Protein AF-A0AA41VTM9-F1 (afdb_monomer)

InterPro domains:
  IPR001841 Zinc finger, RING-type [PF13639] (64-105)
  IPR001841 Zinc finger, RING-type [PS50089] (64-105)
  IPR001841 Zinc finger, RING-type [SM00184] (64-104)
  IPR013083 Zinc finger, RING/FYVE/PHD-type [G3DSA:3.30.40.10] (26-110)
  IPR045191 E3 ubiquitin-protein ligase MBR1/2-like [PTHR22937] (10-107)

Structure (mmCIF, N/CA/C/O backbone):
data_AF-A0AA41VTM9-F1
#
_entry.id   AF-A0AA41VTM9-F1
#
loop_
_atom_site.group_PDB
_atom_site.id
_atom_site.type_symbol
_atom_site.label_atom_id
_atom_site.label_alt_id
_atom_site.label_comp_id
_atom_site.label_asym_id
_atom_site.label_entity_id
_atom_site.label_seq_id
_atom_site.pdbx_PDB_ins_code
_atom_site.Cartn_x
_atom_site.Cartn_y
_atom_site.Cartn_z
_atom_site.occupancy
_atom_site.B_iso_or_equiv
_atom_site.auth_seq_id
_atom_site.auth_comp_id
_atom_site.auth_asym_id
_atom_site.auth_atom_id
_atom_site.pdbx_PDB_model_num
ATOM 1 N N . MET A 1 1 ? -36.757 -54.057 12.144 1.00 49.22 1 MET A N 1
ATOM 2 C CA . MET A 1 1 ? -35.728 -53.193 11.523 1.00 49.22 1 MET A CA 1
ATOM 3 C C . MET A 1 1 ? -36.500 -52.174 10.704 1.00 49.22 1 MET A C 1
ATOM 5 O O . MET A 1 1 ? -37.289 -52.606 9.890 1.00 49.22 1 MET A O 1
ATOM 9 N N . LEU A 1 2 ? -36.493 -50.874 10.962 1.00 43.22 2 LEU A N 1
ATOM 10 C CA . LEU A 1 2 ? -35.349 -49.992 11.142 1.00 43.22 2 LEU A CA 1
ATOM 11 C C . LEU A 1 2 ? -35.645 -49.004 12.277 1.00 43.22 2 LEU A C 1
ATOM 13 O O . LEU A 1 2 ? -36.673 -48.335 12.298 1.00 43.22 2 LEU A O 1
ATOM 17 N N . ARG A 1 3 ? -34.734 -48.990 13.248 1.00 47.75 3 ARG A N 1
ATOM 18 C CA . ARG A 1 3 ? -34.656 -48.008 14.325 1.00 47.75 3 ARG A CA 1
ATOM 19 C C . ARG A 1 3 ? -33.942 -46.761 13.790 1.00 47.75 3 ARG A C 1
ATOM 21 O O . ARG A 1 3 ? -33.075 -46.898 12.936 1.00 47.75 3 ARG A O 1
ATOM 28 N N . HIS A 1 4 ? -34.216 -45.619 14.420 1.00 53.00 4 HIS A N 1
ATOM 29 C CA . HIS A 1 4 ? -33.317 -44.460 14.508 1.00 53.00 4 HIS A CA 1
ATOM 30 C C . HIS A 1 4 ? -33.095 -43.624 13.234 1.00 53.00 4 HIS A C 1
ATOM 32 O O . HIS A 1 4 ? -32.081 -43.747 12.565 1.00 53.00 4 HIS A O 1
ATOM 38 N N . PHE A 1 5 ? -33.977 -42.649 13.006 1.00 51.44 5 PHE A N 1
ATOM 39 C CA . PHE A 1 5 ? -33.590 -41.363 12.400 1.00 51.44 5 PHE A CA 1
ATOM 40 C C . PHE A 1 5 ? -34.186 -40.196 13.204 1.00 51.44 5 PHE A C 1
ATOM 42 O O . PHE A 1 5 ? -34.724 -39.236 12.670 1.00 51.44 5 PHE A O 1
ATOM 49 N N . SER A 1 6 ? -34.097 -40.303 14.534 1.00 54.81 6 SER A N 1
ATOM 50 C CA . SER A 1 6 ? -34.433 -39.240 15.489 1.00 54.81 6 SER A CA 1
ATOM 51 C C . SER A 1 6 ? -33.205 -38.431 15.927 1.00 54.81 6 SER A C 1
ATOM 53 O O . SER A 1 6 ? -33.208 -37.894 17.027 1.00 54.81 6 SER A O 1
ATOM 55 N N . TYR A 1 7 ? -32.134 -38.392 15.129 1.00 50.19 7 TYR A N 1
ATOM 56 C CA . TYR A 1 7 ? -30.914 -37.655 15.462 1.00 50.19 7 TYR A CA 1
ATOM 57 C C . TYR A 1 7 ? -30.225 -37.144 14.201 1.00 50.19 7 TYR A C 1
ATOM 59 O O . TYR A 1 7 ? -29.337 -37.785 13.651 1.00 50.19 7 TYR A O 1
ATOM 67 N N . LEU A 1 8 ? -30.679 -35.984 13.752 1.00 42.06 8 LEU A N 1
ATOM 68 C CA . LEU A 1 8 ? -29.820 -34.850 13.434 1.00 42.06 8 LEU A CA 1
ATOM 69 C C . LEU A 1 8 ? -30.734 -33.638 13.572 1.00 42.06 8 LEU A C 1
ATOM 71 O O . LEU A 1 8 ? -31.352 -33.167 12.622 1.00 42.06 8 LEU A O 1
ATOM 75 N N . THR A 1 9 ? -30.889 -33.211 14.824 1.00 51.41 9 THR A N 1
ATOM 76 C CA . THR A 1 9 ? -31.030 -31.797 15.145 1.00 51.41 9 THR A CA 1
ATOM 77 C C . THR A 1 9 ? -30.051 -31.057 14.245 1.00 51.41 9 THR A C 1
ATOM 79 O O . THR A 1 9 ? -28.839 -31.161 14.423 1.00 51.41 9 THR A O 1
ATOM 82 N N . LEU A 1 10 ? -30.559 -30.400 13.203 1.00 41.53 10 LEU A N 1
ATOM 83 C CA . LEU A 1 10 ? -29.791 -29.343 12.580 1.00 41.53 10 LEU A CA 1
ATOM 84 C C . LEU A 1 10 ? -29.705 -28.278 13.661 1.00 41.53 10 LEU A C 1
AT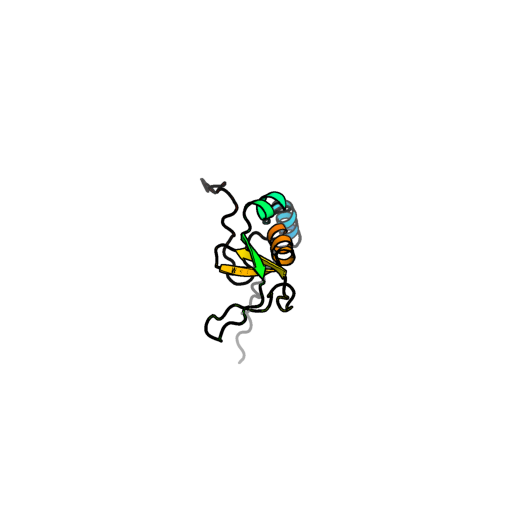OM 86 O O . LEU A 1 10 ? -30.646 -27.513 13.864 1.00 41.53 10 LEU A O 1
ATOM 90 N N . ASP A 1 11 ? -28.602 -28.334 14.403 1.00 47.22 11 ASP A N 1
ATOM 91 C CA . ASP A 1 11 ? -28.043 -27.244 15.179 1.00 47.22 11 ASP A CA 1
ATOM 92 C C . ASP A 1 11 ? -27.800 -26.072 14.218 1.00 47.22 11 ASP A C 1
ATOM 94 O O . ASP A 1 11 ? -26.677 -25.715 13.890 1.00 47.22 11 ASP A O 1
ATOM 98 N N . LEU A 1 12 ? -28.891 -25.440 13.782 1.00 53.75 12 LEU A N 1
ATOM 99 C CA . LEU A 1 12 ? -28.934 -24.039 13.384 1.00 53.75 12 LEU A CA 1
ATOM 100 C C . LEU A 1 12 ? -28.927 -23.165 14.652 1.00 53.75 12 LEU A C 1
ATOM 102 O O . LEU A 1 12 ? -29.566 -22.120 14.714 1.00 53.75 12 LEU A O 1
ATOM 106 N N . GLN A 1 13 ? -28.212 -23.602 15.693 1.00 51.09 13 GLN A N 1
ATOM 107 C CA . GLN A 1 13 ? -27.756 -22.747 16.778 1.00 51.09 13 GLN A CA 1
ATOM 108 C C . GLN A 1 13 ? -26.464 -22.058 16.335 1.00 51.09 13 GLN A C 1
ATOM 110 O O . GLN A 1 13 ? -25.419 -22.269 16.934 1.00 51.09 13 GLN A O 1
ATOM 115 N N . ASP A 1 14 ? -26.539 -21.304 15.239 1.00 53.66 14 ASP A N 1
ATOM 116 C CA . ASP A 1 14 ? -25.834 -20.022 15.102 1.00 53.66 14 ASP A CA 1
ATOM 117 C C . ASP A 1 14 ? -26.313 -19.228 13.869 1.00 53.66 14 ASP A C 1
ATOM 119 O O . ASP A 1 14 ? -25.561 -18.455 13.276 1.00 53.66 14 ASP A O 1
ATOM 123 N N . ASP A 1 15 ? -27.580 -19.384 13.456 1.00 57.94 15 ASP A N 1
ATOM 124 C CA . ASP A 1 15 ? -28.190 -18.411 12.545 1.00 57.94 15 ASP A CA 1
ATOM 125 C C . ASP A 1 15 ? -28.578 -17.184 13.375 1.00 57.94 15 ASP A C 1
ATOM 127 O O . ASP A 1 15 ? -29.735 -17.001 13.764 1.00 57.94 15 ASP A O 1
ATOM 131 N N . MET A 1 16 ? -27.570 -16.365 13.686 1.00 59.69 16 MET A N 1
ATOM 132 C CA . MET A 1 16 ? -27.738 -15.002 14.186 1.00 59.69 16 MET A CA 1
ATOM 133 C C . MET A 1 16 ? -28.893 -14.351 13.422 1.00 59.69 16 MET A C 1
ATOM 135 O O . MET A 1 16 ? -28.849 -14.220 12.192 1.00 59.69 16 MET A O 1
ATOM 139 N N . ARG A 1 17 ? -29.966 -13.985 14.129 1.00 77.12 17 ARG A N 1
ATOM 140 C CA . ARG A 1 17 ? -31.158 -13.424 13.480 1.00 77.12 17 ARG A CA 1
ATOM 141 C C . ARG A 1 17 ? -30.749 -12.135 12.775 1.00 77.12 17 ARG A C 1
ATOM 143 O O . ARG A 1 17 ? -29.928 -11.386 13.294 1.00 77.12 17 ARG A O 1
ATOM 150 N N . TYR A 1 18 ? -31.342 -11.846 11.614 1.00 74.81 18 TYR A N 1
ATOM 151 C CA . TYR A 1 18 ? -31.084 -10.598 10.875 1.00 74.81 18 TYR A CA 1
ATOM 152 C C . TYR A 1 18 ? -31.166 -9.361 11.789 1.00 74.81 18 TYR A C 1
ATOM 154 O O . TYR A 1 18 ? -30.407 -8.421 11.617 1.00 74.81 18 TYR A O 1
ATOM 162 N N . GLU A 1 19 ? -32.029 -9.408 12.807 1.00 79.31 19 GLU A N 1
ATOM 163 C CA . GLU A 1 19 ? -32.166 -8.414 13.877 1.00 79.31 19 GLU A CA 1
ATOM 164 C C . GLU A 1 19 ? -30.866 -8.230 14.686 1.00 79.31 19 GLU A C 1
ATOM 166 O O . GLU A 1 19 ? -30.340 -7.124 14.749 1.00 79.31 19 GLU A O 1
ATOM 171 N N . GLU A 1 20 ? -30.279 -9.308 15.212 1.00 80.44 20 GLU A N 1
ATOM 172 C CA . GLU A 1 20 ? -28.999 -9.266 15.938 1.00 80.44 20 GLU A CA 1
ATOM 173 C C . GLU A 1 20 ? -27.829 -8.889 15.015 1.00 80.44 20 GLU A C 1
ATOM 175 O O . GLU A 1 20 ? -26.901 -8.191 15.424 1.00 80.44 20 GLU A O 1
ATOM 180 N N . LEU A 1 21 ? -27.879 -9.307 13.744 1.00 72.06 21 LEU A N 1
ATOM 181 C CA . LEU A 1 21 ? -26.879 -8.952 12.735 1.00 72.06 21 LEU A CA 1
ATOM 182 C C . LEU A 1 21 ? -26.939 -7.457 12.366 1.00 72.06 21 LEU A C 1
ATOM 184 O O . LEU A 1 21 ? -25.899 -6.826 12.177 1.00 72.06 21 LEU A O 1
ATOM 188 N N . MET A 1 22 ? -28.139 -6.876 12.302 1.00 74.88 22 MET A N 1
ATOM 189 C CA . MET A 1 22 ? -28.354 -5.445 12.070 1.00 74.88 22 MET A CA 1
ATOM 190 C C . MET A 1 22 ? -27.953 -4.611 13.288 1.00 74.88 22 MET A C 1
ATOM 192 O O . MET A 1 22 ? -27.277 -3.596 13.126 1.00 74.88 22 MET A O 1
ATOM 196 N N . GLU A 1 23 ? -28.255 -5.079 14.501 1.00 79.75 23 GLU A N 1
ATOM 197 C CA . GLU A 1 23 ? -27.768 -4.453 15.733 1.00 79.75 23 GLU A CA 1
ATOM 198 C C . GLU A 1 23 ? -26.238 -4.492 15.828 1.00 79.75 23 GLU A C 1
ATOM 200 O O . GLU A 1 23 ? -25.618 -3.516 16.251 1.00 79.75 23 GLU A O 1
ATOM 205 N N . LEU A 1 24 ? -25.599 -5.590 15.408 1.00 72.31 24 LEU A N 1
ATOM 206 C CA . LEU A 1 24 ? -24.141 -5.674 15.322 1.00 72.31 24 LEU A CA 1
ATOM 207 C C . LEU A 1 24 ? -23.580 -4.688 14.295 1.00 72.31 24 LEU A C 1
ATOM 209 O O . LEU A 1 24 ? -22.609 -4.004 14.598 1.00 72.31 24 LEU A O 1
ATOM 213 N N . LEU A 1 25 ? -24.179 -4.562 13.112 1.00 68.81 25 LEU A N 1
ATOM 214 C CA . LEU A 1 25 ? -23.731 -3.609 12.089 1.00 68.81 25 LEU A CA 1
ATOM 215 C C . LEU A 1 25 ? -23.841 -2.149 12.562 1.00 68.81 25 LEU A C 1
ATOM 217 O O . LEU A 1 25 ? -22.926 -1.358 12.323 1.00 68.81 25 LEU A O 1
ATOM 221 N N . GLU A 1 26 ? -24.908 -1.802 13.283 1.00 73.62 26 GLU A N 1
ATOM 222 C CA . GLU A 1 26 ? -25.075 -0.479 13.899 1.00 73.62 26 GLU A CA 1
ATOM 223 C C . GLU A 1 26 ? -24.093 -0.248 15.060 1.00 73.62 26 GLU A C 1
ATOM 225 O O . GLU A 1 26 ? -23.557 0.853 15.210 1.00 73.62 26 GLU A O 1
ATOM 230 N N . ARG A 1 27 ? -23.789 -1.290 15.847 1.00 67.38 27 ARG A N 1
ATOM 231 C CA . ARG A 1 27 ? -22.862 -1.224 16.992 1.00 67.38 27 ARG A CA 1
ATOM 232 C C . ARG A 1 27 ? -21.389 -1.207 16.583 1.00 67.38 27 ARG A C 1
ATOM 234 O O . ARG A 1 27 ? -20.575 -0.587 17.264 1.00 67.38 27 ARG A O 1
ATOM 241 N N . ILE A 1 28 ? -21.033 -1.897 15.500 1.00 68.06 28 ILE A N 1
ATOM 242 C CA . ILE A 1 28 ? -19.652 -2.007 15.011 1.00 68.06 28 ILE A CA 1
ATOM 243 C C . ILE A 1 28 ? -19.199 -0.686 14.367 1.00 68.06 28 ILE A C 1
ATOM 245 O O . ILE A 1 28 ? -18.008 -0.386 14.396 1.00 68.06 28 ILE A O 1
ATOM 249 N N . GLY A 1 29 ? -20.121 0.155 13.880 1.00 61.22 29 GLY A N 1
ATOM 250 C CA . GLY A 1 29 ? -19.804 1.472 13.321 1.00 61.22 29 GLY A CA 1
ATOM 251 C C . GLY A 1 29 ? -18.869 1.417 12.099 1.00 61.22 29 GLY A C 1
ATOM 252 O O . GLY A 1 29 ? -18.362 0.370 11.696 1.00 61.22 29 GLY A O 1
ATOM 253 N N . LYS A 1 30 ? -18.604 2.571 11.469 1.00 56.97 30 LYS A N 1
ATOM 254 C CA . LYS A 1 30 ? -17.526 2.680 10.470 1.00 56.97 30 LYS A CA 1
ATOM 255 C C . LYS A 1 30 ? -16.186 2.599 11.199 1.00 56.97 30 LYS A C 1
ATOM 257 O O . LYS A 1 30 ? -15.622 3.628 11.561 1.00 56.97 30 LYS A O 1
ATOM 262 N N . VAL A 1 31 ? -15.670 1.393 11.423 1.00 60.66 31 VAL A N 1
ATOM 263 C CA . VAL A 1 31 ? -14.306 1.238 11.934 1.00 60.66 31 VAL A CA 1
ATOM 264 C C . VAL A 1 31 ? -13.350 1.653 10.820 1.00 60.66 31 VAL A C 1
ATOM 266 O O . VAL A 1 31 ? -13.092 0.901 9.880 1.00 60.66 31 VAL A O 1
ATOM 269 N N . GLN A 1 32 ? -12.844 2.880 10.896 1.00 59.09 32 GLN A N 1
ATOM 270 C CA . GLN A 1 32 ? -11.762 3.326 10.032 1.00 59.09 32 GLN A CA 1
ATOM 271 C C . GLN A 1 32 ? -10.464 2.708 10.570 1.00 59.09 32 GLN A C 1
ATOM 273 O O . GLN A 1 32 ? -9.813 3.248 11.452 1.00 59.09 32 GLN A O 1
ATOM 278 N N . ILE A 1 33 ? -10.152 1.502 10.089 1.00 75.19 33 ILE A N 1
ATOM 279 C CA . ILE A 1 33 ? -8.959 0.722 10.477 1.00 75.19 33 ILE A CA 1
ATOM 280 C C . ILE A 1 33 ? -7.689 1.292 9.816 1.00 75.19 33 ILE A C 1
ATOM 282 O O . ILE A 1 33 ? -6.568 0.989 10.226 1.00 75.19 33 ILE A O 1
ATOM 286 N N . GLY A 1 34 ? -7.857 2.060 8.740 1.00 83.50 34 GLY A N 1
ATOM 287 C CA . GLY A 1 34 ? -6.765 2.637 7.970 1.0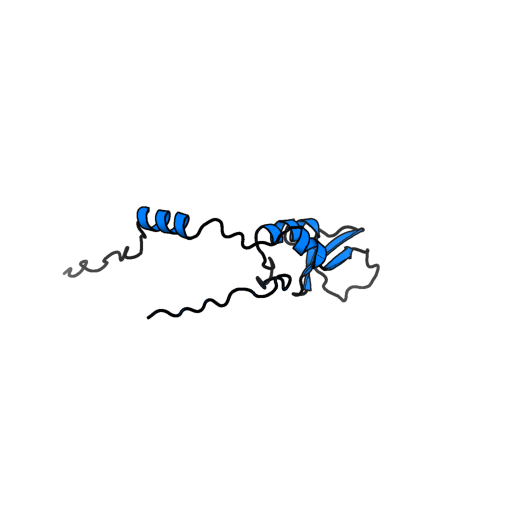0 83.50 34 GLY A CA 1
ATOM 288 C C . GLY A 1 34 ? -6.204 3.939 8.539 1.00 83.50 34 GLY A C 1
ATOM 289 O O . GLY A 1 34 ? -6.683 4.474 9.535 1.00 83.50 34 GLY A O 1
ATOM 290 N N . LEU A 1 35 ? -5.160 4.432 7.880 1.00 83.88 35 LEU A N 1
ATOM 291 C CA . LEU A 1 35 ? -4.414 5.631 8.251 1.00 83.88 35 LEU A CA 1
ATOM 292 C C . LEU A 1 35 ? -4.820 6.837 7.404 1.00 83.88 35 LEU A C 1
ATOM 294 O O . LEU A 1 35 ? -5.26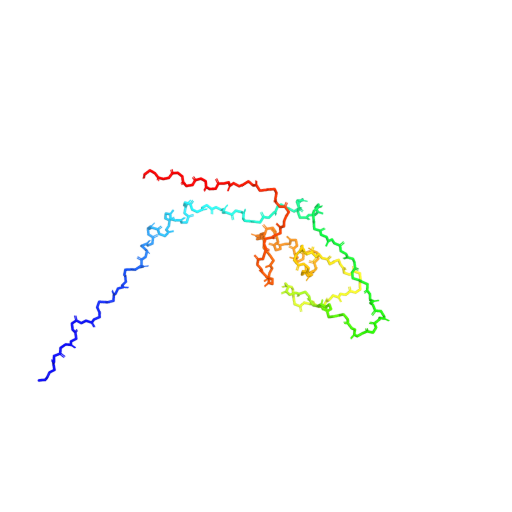9 6.700 6.266 1.00 83.88 35 LEU A O 1
ATOM 298 N N . SER A 1 36 ? -4.607 8.037 7.943 1.00 88.56 36 SER A N 1
ATOM 299 C CA . SER A 1 36 ? -4.704 9.262 7.148 1.00 88.56 36 SER A CA 1
ATOM 300 C C . SER A 1 36 ? -3.605 9.292 6.076 1.00 88.56 36 SER A C 1
ATOM 302 O O . SER A 1 36 ? -2.521 8.726 6.266 1.00 88.56 36 SER A O 1
ATOM 304 N N . LYS A 1 37 ? -3.864 9.954 4.943 1.00 88.25 37 LYS A N 1
ATOM 305 C CA . LYS A 1 37 ? -2.861 10.082 3.870 1.00 88.25 37 LYS A CA 1
ATOM 306 C C . LYS A 1 37 ? -1.625 10.833 4.358 1.00 88.25 37 LYS A C 1
ATOM 308 O O . LYS A 1 37 ? -0.516 10.519 3.940 1.00 88.25 37 LYS A O 1
ATOM 313 N N . GLU A 1 38 ? -1.821 11.782 5.265 1.00 88.62 38 GLU A N 1
ATOM 314 C CA . GLU A 1 38 ? -0.781 12.592 5.884 1.00 88.62 38 GLU A CA 1
ATOM 315 C C . GLU A 1 38 ? 0.160 11.717 6.721 1.00 88.62 38 GLU A C 1
ATOM 317 O O . GLU A 1 38 ? 1.373 11.770 6.532 1.00 88.62 38 GLU A O 1
ATOM 322 N N . THR A 1 39 ? -0.395 10.847 7.576 1.00 87.81 39 THR A N 1
ATOM 323 C CA . THR A 1 39 ? 0.380 9.887 8.384 1.00 87.81 39 THR A CA 1
ATOM 324 C C . THR A 1 39 ? 1.134 8.890 7.507 1.00 87.81 39 THR A C 1
ATOM 326 O O . THR A 1 39 ? 2.279 8.545 7.796 1.00 87.81 39 THR A O 1
ATOM 329 N N . ILE A 1 40 ? 0.512 8.420 6.421 1.00 90.19 40 ILE A N 1
ATOM 330 C CA . ILE A 1 40 ? 1.190 7.514 5.491 1.00 90.19 40 ILE A CA 1
ATOM 331 C C . ILE A 1 40 ? 2.364 8.246 4.842 1.00 90.19 40 ILE A C 1
ATOM 333 O O . ILE A 1 40 ? 3.487 7.763 4.910 1.00 90.19 40 ILE A O 1
ATOM 337 N N . SER A 1 41 ? 2.137 9.435 4.285 1.00 88.62 41 SER A N 1
ATOM 338 C CA . SER A 1 41 ? 3.177 10.203 3.597 1.00 88.62 41 SER A CA 1
ATOM 339 C C . SER A 1 41 ? 4.352 10.587 4.501 1.00 88.62 41 SER A C 1
ATOM 341 O O . SER A 1 41 ? 5.465 10.715 3.997 1.00 88.62 41 SER A O 1
ATOM 343 N N . SER A 1 42 ? 4.138 10.796 5.805 1.00 87.06 42 SER A N 1
ATOM 344 C CA . SER A 1 42 ? 5.210 11.184 6.730 1.00 87.06 42 SER A CA 1
ATOM 345 C C . SER A 1 42 ? 6.058 10.010 7.224 1.00 87.06 42 SER A C 1
ATOM 347 O O . SER A 1 42 ? 7.212 10.217 7.597 1.00 87.06 42 SER A O 1
ATOM 349 N N . HIS A 1 43 ? 5.509 8.792 7.250 1.00 88.31 43 HIS A N 1
ATOM 350 C CA . HIS A 1 43 ? 6.194 7.622 7.812 1.00 88.31 43 HIS A CA 1
ATOM 351 C C . HIS A 1 43 ? 6.518 6.531 6.783 1.00 88.31 43 HIS A C 1
ATOM 353 O O . HIS A 1 43 ? 7.293 5.621 7.090 1.00 88.31 43 HIS A O 1
ATOM 359 N N . LEU A 1 44 ? 5.929 6.572 5.582 1.00 91.62 44 LEU A N 1
ATOM 360 C CA . LEU A 1 44 ? 6.152 5.555 4.558 1.00 91.62 44 LEU A CA 1
ATOM 361 C C . LEU A 1 44 ? 7.551 5.742 3.986 1.00 91.62 44 LEU A C 1
ATOM 363 O O . LEU A 1 44 ? 7.926 6.830 3.553 1.00 91.62 44 LEU A O 1
ATOM 367 N N . LYS A 1 45 ? 8.337 4.667 3.972 1.00 92.06 45 LYS A N 1
ATOM 368 C CA . LYS A 1 45 ? 9.662 4.695 3.358 1.00 92.06 45 LYS A CA 1
ATOM 369 C C . LYS A 1 45 ? 9.487 4.585 1.852 1.00 92.06 45 LYS A C 1
ATOM 371 O O . LYS A 1 45 ? 9.236 3.493 1.352 1.00 92.06 45 LYS A O 1
ATOM 376 N N . THR A 1 46 ? 9.627 5.702 1.149 1.00 92.25 46 THR A N 1
ATOM 377 C CA . THR A 1 46 ? 9.586 5.729 -0.315 1.00 92.25 46 THR A CA 1
ATOM 378 C C . THR A 1 46 ? 11.003 5.728 -0.886 1.00 92.25 46 THR A C 1
ATOM 380 O O . THR A 1 46 ? 11.859 6.512 -0.478 1.00 92.25 46 THR A O 1
ATOM 383 N N . THR A 1 47 ? 11.255 4.853 -1.853 1.00 90.56 47 THR A N 1
ATOM 384 C CA . THR A 1 47 ? 12.493 4.804 -2.641 1.00 90.56 47 THR A CA 1
ATOM 385 C C . THR A 1 47 ? 12.161 4.879 -4.125 1.00 90.56 47 THR A C 1
ATOM 387 O O . THR A 1 47 ? 11.033 4.612 -4.522 1.00 90.56 47 THR A O 1
ATOM 390 N N . VAL A 1 48 ? 13.115 5.281 -4.961 1.00 90.69 48 VAL A N 1
ATOM 391 C CA . VAL A 1 48 ? 12.923 5.287 -6.416 1.00 90.69 48 VAL A CA 1
ATOM 392 C C . VAL A 1 48 ? 13.524 4.009 -6.979 1.00 90.69 48 VAL A C 1
ATOM 394 O O . VAL A 1 48 ? 14.693 3.716 -6.721 1.00 90.69 48 VAL A O 1
ATOM 397 N N . HIS A 1 49 ? 12.738 3.262 -7.749 1.00 85.88 49 HIS A N 1
ATOM 398 C CA . HIS A 1 49 ? 13.217 2.097 -8.469 1.00 85.88 49 HIS A CA 1
ATOM 399 C C . HIS A 1 49 ? 14.233 2.542 -9.522 1.00 85.88 49 HIS A C 1
ATOM 401 O O . HIS A 1 49 ? 13.911 3.268 -10.467 1.00 85.88 49 HIS A O 1
ATOM 407 N N . ALA A 1 50 ? 15.481 2.124 -9.335 1.00 79.62 50 ALA A N 1
ATOM 408 C CA . ALA A 1 50 ? 16.552 2.336 -10.291 1.00 79.62 50 ALA A CA 1
ATOM 409 C C . ALA A 1 50 ? 16.840 1.012 -11.012 1.00 79.62 50 ALA A C 1
ATOM 411 O O . ALA A 1 50 ? 16.928 -0.020 -10.344 1.00 79.62 50 ALA A O 1
ATOM 412 N N . PRO A 1 51 ? 17.034 1.021 -12.341 1.00 65.44 51 PRO A N 1
ATOM 413 C CA . PRO A 1 51 ? 17.428 -0.163 -13.084 1.00 65.44 51 PRO A CA 1
ATOM 414 C C . PRO A 1 51 ? 18.809 -0.597 -12.601 1.00 65.44 51 PRO A C 1
ATOM 416 O O . PRO A 1 51 ? 19.829 0.037 -12.878 1.00 65.44 51 PRO A O 1
ATOM 419 N N . THR A 1 52 ? 18.839 -1.676 -11.832 1.00 60.19 52 THR A N 1
ATOM 420 C CA . THR A 1 52 ? 20.075 -2.297 -11.386 1.00 60.19 52 THR A CA 1
ATOM 421 C C . THR A 1 52 ? 20.678 -3.071 -12.550 1.00 60.19 52 THR A C 1
ATOM 423 O O . THR A 1 52 ? 20.229 -4.163 -12.876 1.00 60.19 52 THR A O 1
ATOM 426 N N . PHE A 1 53 ? 21.735 -2.529 -13.160 1.00 61.12 53 PHE A N 1
ATOM 427 C CA . PHE A 1 53 ? 22.634 -3.257 -14.070 1.00 61.12 53 PHE A CA 1
ATOM 428 C C . PHE A 1 53 ? 23.533 -4.257 -13.309 1.00 61.12 53 PHE A C 1
ATOM 430 O O . PHE A 1 53 ? 24.718 -4.381 -13.614 1.00 61.12 53 PHE A O 1
ATOM 437 N N . VAL A 1 54 ? 23.024 -4.918 -12.265 1.00 53.84 54 VAL A N 1
ATOM 438 C CA . VAL A 1 54 ? 23.825 -5.804 -11.410 1.00 53.84 54 VAL A CA 1
ATOM 439 C C . VAL A 1 54 ? 23.218 -7.196 -11.292 1.00 53.84 54 VAL A C 1
ATOM 441 O O . VAL A 1 54 ? 22.012 -7.386 -11.182 1.00 53.84 54 VAL A O 1
ATOM 444 N N . ASP A 1 55 ? 24.136 -8.149 -11.358 1.00 50.81 55 ASP A N 1
ATOM 445 C CA . ASP A 1 55 ? 23.992 -9.591 -11.462 1.00 50.81 55 ASP A CA 1
ATOM 446 C C . ASP A 1 55 ? 23.178 -10.238 -10.318 1.00 50.81 55 ASP A C 1
ATOM 448 O O . ASP A 1 55 ? 23.568 -10.230 -9.150 1.00 50.81 55 ASP A O 1
ATOM 452 N N . SER A 1 56 ? 22.018 -10.782 -10.692 1.00 51.88 56 SER A N 1
ATOM 453 C CA . SER A 1 56 ? 21.387 -12.058 -10.295 1.00 51.88 56 SER A CA 1
ATOM 454 C C . SER A 1 56 ? 21.497 -12.637 -8.867 1.00 51.88 56 SER A C 1
ATOM 456 O O . SER A 1 56 ? 21.293 -13.844 -8.725 1.00 51.88 56 SER A O 1
ATOM 458 N N . SER A 1 57 ? 21.758 -11.878 -7.794 1.00 54.31 57 SER A N 1
ATOM 459 C CA . SER A 1 57 ? 21.870 -12.482 -6.440 1.00 54.31 57 SER A CA 1
ATOM 460 C C . SER A 1 57 ? 20.932 -11.961 -5.342 1.00 54.31 57 SER A C 1
ATOM 4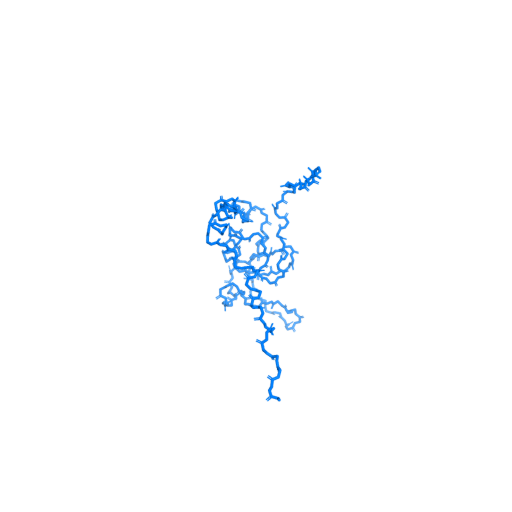62 O O . SER A 1 57 ? 20.768 -12.646 -4.331 1.00 54.31 57 SER A O 1
ATOM 464 N N . GLU A 1 58 ? 20.213 -10.850 -5.533 1.00 51.97 58 GLU A N 1
ATOM 465 C CA . GLU A 1 58 ? 19.211 -10.377 -4.562 1.00 51.97 58 GLU A CA 1
ATOM 466 C C . GLU A 1 58 ? 17.788 -10.549 -5.114 1.00 51.97 58 GLU A C 1
ATOM 468 O O . GLU A 1 58 ? 17.381 -9.851 -6.037 1.00 51.97 58 GLU A O 1
ATOM 473 N N . LYS A 1 59 ? 17.008 -11.477 -4.536 1.00 55.31 59 LYS A N 1
ATOM 474 C CA . LYS A 1 59 ? 15.583 -11.706 -4.853 1.00 55.31 59 LYS A CA 1
ATOM 475 C C . LYS A 1 59 ? 14.708 -10.531 -4.395 1.00 55.31 59 LYS A C 1
ATOM 477 O O . LYS A 1 59 ? 13.917 -10.671 -3.462 1.00 55.31 59 LYS A O 1
ATOM 482 N N . ARG A 1 60 ? 14.845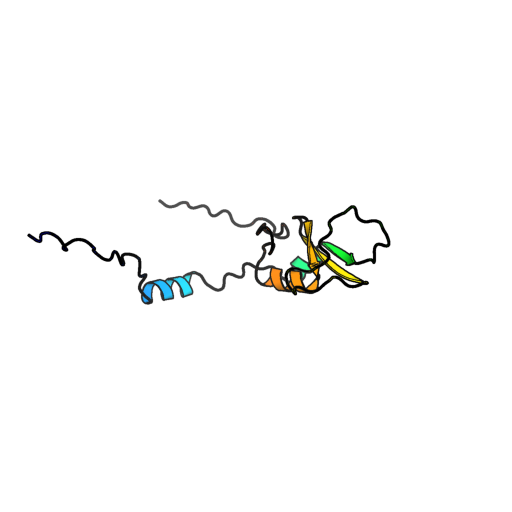 -9.369 -5.026 1.00 63.19 60 ARG A N 1
ATOM 483 C CA . ARG A 1 60 ? 13.838 -8.311 -4.918 1.00 63.19 60 ARG A CA 1
ATOM 484 C C . ARG A 1 60 ? 12.636 -8.736 -5.745 1.00 63.19 60 ARG A C 1
ATOM 486 O O . ARG A 1 60 ? 12.780 -9.256 -6.849 1.00 63.19 60 ARG A O 1
ATOM 493 N N . THR A 1 61 ? 11.443 -8.598 -5.183 1.00 69.19 61 THR A N 1
ATOM 494 C CA . THR A 1 61 ? 10.214 -8.811 -5.946 1.00 69.19 61 THR A CA 1
ATOM 495 C C . THR A 1 61 ? 10.113 -7.688 -6.967 1.00 69.19 61 THR A C 1
ATOM 497 O O . THR A 1 61 ? 10.032 -6.537 -6.567 1.00 69.19 61 THR A O 1
ATOM 500 N N . GLU A 1 62 ? 10.128 -7.996 -8.262 1.00 84.56 62 GLU A N 1
ATOM 501 C CA . GLU A 1 62 ? 10.052 -6.987 -9.337 1.00 84.56 62 GLU A CA 1
ATOM 502 C C . GLU A 1 62 ? 8.611 -6.590 -9.698 1.00 84.56 62 GLU A C 1
ATOM 504 O O . GLU A 1 62 ? 8.387 -5.873 -10.668 1.00 84.56 62 GLU A O 1
ATOM 509 N N . ILE A 1 63 ? 7.626 -7.100 -8.956 1.00 90.50 63 ILE A N 1
ATOM 510 C CA . ILE A 1 63 ? 6.198 -6.949 -9.237 1.00 90.50 63 ILE A CA 1
ATOM 511 C C . ILE A 1 63 ? 5.505 -6.430 -7.982 1.00 90.50 63 ILE A C 1
ATOM 513 O O . ILE A 1 63 ? 5.690 -6.974 -6.888 1.00 90.50 63 ILE A O 1
ATOM 517 N N . CYS A 1 64 ? 4.658 -5.420 -8.144 1.00 93.94 64 CYS A N 1
ATOM 518 C CA . CYS A 1 64 ? 3.761 -4.975 -7.095 1.00 93.94 64 CYS A CA 1
ATOM 519 C C . CYS A 1 64 ? 2.598 -5.955 -6.955 1.00 93.94 64 CYS A C 1
ATOM 521 O O . CYS A 1 64 ? 1.811 -6.151 -7.873 1.00 93.94 64 CYS A O 1
ATOM 523 N N . THR A 1 65 ? 2.421 -6.543 -5.776 1.00 93.44 65 THR A N 1
ATOM 524 C CA . THR A 1 65 ? 1.341 -7.523 -5.549 1.00 93.44 65 THR A CA 1
ATOM 525 C C . THR A 1 65 ? -0.058 -6.902 -5.441 1.00 93.44 65 THR A C 1
ATOM 527 O O . THR A 1 65 ? -1.041 -7.640 -5.428 1.00 93.44 65 THR A O 1
ATOM 530 N N . ILE A 1 66 ? -0.163 -5.568 -5.378 1.00 94.25 66 ILE A N 1
ATOM 531 C CA . ILE A 1 66 ? -1.445 -4.846 -5.318 1.00 94.25 66 ILE A CA 1
ATOM 532 C C . ILE A 1 66 ? -2.013 -4.631 -6.726 1.00 94.25 66 ILE A C 1
ATOM 534 O O . ILE A 1 66 ? -3.162 -4.992 -6.963 1.00 94.25 66 ILE A O 1
ATOM 538 N N . CYS A 1 67 ? -1.231 -4.069 -7.654 1.00 95.38 67 CYS A N 1
ATOM 539 C CA . CYS A 1 67 ? -1.660 -3.866 -9.046 1.00 95.38 67 CYS A CA 1
ATOM 540 C C . CYS A 1 67 ? -1.289 -5.027 -9.981 1.00 95.38 67 CYS A C 1
ATOM 542 O O . CYS A 1 67 ? -1.828 -5.108 -11.074 1.00 95.38 67 CYS A O 1
ATOM 544 N N . GLN A 1 68 ? -0.427 -5.946 -9.535 1.00 93.31 68 GLN A N 1
ATOM 545 C CA . GLN A 1 68 ? 0.105 -7.073 -10.313 1.00 93.31 68 GLN A CA 1
ATOM 546 C C . GLN A 1 68 ? 1.005 -6.668 -11.494 1.00 93.31 68 GLN A C 1
ATOM 548 O O . GLN A 1 68 ? 1.342 -7.517 -12.318 1.00 93.31 68 GLN A O 1
ATOM 553 N N . ASP A 1 69 ? 1.464 -5.414 -11.523 1.00 93.44 69 ASP A N 1
ATOM 554 C CA . ASP A 1 69 ? 2.378 -4.889 -12.538 1.00 93.44 69 ASP A CA 1
ATOM 555 C C . ASP A 1 69 ? 3.835 -4.855 -12.067 1.00 93.44 69 ASP A C 1
ATOM 557 O O . ASP A 1 69 ? 4.140 -4.831 -10.868 1.00 93.44 69 ASP A O 1
ATOM 561 N N . LYS A 1 70 ? 4.749 -4.866 -13.041 1.00 91.19 70 LYS A N 1
ATOM 562 C CA . LYS A 1 70 ? 6.193 -4.756 -12.805 1.00 91.19 70 LYS A CA 1
ATOM 563 C C . LYS A 1 70 ? 6.576 -3.344 -12.370 1.00 91.19 70 LYS A C 1
ATOM 565 O O . LYS A 1 70 ? 5.907 -2.381 -12.726 1.00 91.19 70 LYS A O 1
ATOM 570 N N . TYR A 1 71 ? 7.684 -3.232 -11.646 1.00 90.88 71 TYR A N 1
ATOM 571 C CA . TYR A 1 71 ? 8.300 -1.939 -11.371 1.00 90.88 71 TYR A CA 1
ATOM 572 C C . TYR A 1 71 ? 9.047 -1.422 -12.596 1.00 90.88 71 TYR A C 1
ATOM 574 O O . TYR A 1 71 ? 9.861 -2.129 -13.192 1.00 90.88 71 TYR A O 1
ATOM 582 N N . GLU A 1 72 ? 8.776 -0.174 -12.953 1.00 88.44 72 GLU A N 1
ATOM 583 C CA . GLU A 1 72 ? 9.448 0.528 -14.033 1.00 88.44 72 GLU A CA 1
ATOM 584 C C . GLU A 1 72 ? 10.530 1.473 -13.505 1.00 88.44 72 GLU A C 1
ATOM 586 O O . GLU A 1 72 ? 10.594 1.843 -12.329 1.00 88.44 72 GLU A O 1
ATOM 591 N N . ASN A 1 73 ? 11.437 1.874 -14.397 1.00 85.62 73 ASN A N 1
ATOM 592 C CA . ASN A 1 73 ? 12.472 2.839 -14.056 1.00 85.62 73 ASN A CA 1
ATOM 593 C C . ASN A 1 73 ? 11.827 4.153 -13.598 1.00 85.62 73 ASN A C 1
ATOM 595 O O . ASN A 1 73 ? 11.036 4.741 -14.334 1.00 85.62 73 ASN A O 1
ATOM 599 N N . LYS A 1 74 ? 12.269 4.653 -12.440 1.00 86.62 74 LYS A N 1
ATOM 600 C CA . LYS A 1 74 ? 11.760 5.851 -11.759 1.00 86.62 74 LYS A CA 1
ATOM 601 C C . LYS A 1 74 ? 10.425 5.672 -11.038 1.00 86.62 74 LYS A C 1
ATOM 603 O O . LYS A 1 74 ? 9.937 6.658 -10.481 1.00 86.62 74 LYS A O 1
ATOM 608 N N . ASP A 1 75 ? 9.877 4.460 -10.977 1.00 91.38 75 ASP A N 1
ATOM 609 C CA . ASP A 1 75 ? 8.724 4.200 -10.122 1.00 91.38 75 ASP A CA 1
ATOM 610 C C . ASP A 1 75 ? 9.065 4.483 -8.666 1.00 91.38 75 ASP A C 1
ATOM 612 O O . ASP A 1 75 ? 10.155 4.178 -8.175 1.00 91.38 75 ASP A O 1
ATOM 616 N N . LYS A 1 76 ? 8.108 5.066 -7.952 1.00 93.81 76 LYS A N 1
ATOM 617 C CA . LYS A 1 76 ? 8.227 5.262 -6.515 1.00 93.81 76 LYS A CA 1
ATOM 618 C C . LYS A 1 76 ? 7.729 4.018 -5.803 1.00 93.81 76 LYS A C 1
ATOM 620 O O . LYS A 1 76 ? 6.590 3.596 -5.987 1.00 93.81 76 LYS A O 1
ATOM 625 N N . ILE A 1 77 ? 8.590 3.450 -4.977 1.00 94.25 77 ILE A N 1
ATOM 626 C CA . ILE A 1 77 ? 8.372 2.206 -4.258 1.00 94.25 77 ILE A CA 1
ATOM 627 C C . ILE A 1 77 ? 8.205 2.522 -2.781 1.00 94.25 77 ILE A C 1
ATOM 629 O O . ILE A 1 77 ? 9.132 3.017 -2.141 1.00 94.25 77 ILE A O 1
ATOM 633 N N . GLY A 1 78 ? 7.026 2.231 -2.242 1.00 93.25 78 GLY A N 1
ATOM 634 C CA . GLY A 1 78 ? 6.751 2.282 -0.816 1.00 93.25 78 GLY A CA 1
ATOM 635 C C . GLY A 1 78 ? 7.117 0.960 -0.146 1.00 93.25 78 GLY A C 1
ATOM 636 O O . GLY A 1 78 ? 6.585 -0.097 -0.496 1.00 93.25 78 GLY A O 1
ATOM 637 N N . SER A 1 79 ? 7.994 1.022 0.851 1.00 92.81 79 SER A N 1
ATOM 638 C CA . SER A 1 79 ? 8.423 -0.121 1.654 1.00 92.81 79 SER A CA 1
ATOM 639 C C . SER A 1 79 ? 7.851 -0.025 3.067 1.00 92.81 79 SER A C 1
ATOM 641 O O . SER A 1 79 ? 8.012 0.980 3.763 1.00 92.81 79 SER A O 1
ATOM 643 N N . LEU A 1 80 ? 7.216 -1.102 3.529 1.00 91.88 80 LEU A N 1
ATOM 644 C CA . LEU A 1 80 ? 6.774 -1.218 4.921 1.00 91.88 80 LEU A CA 1
ATOM 645 C C . LEU A 1 80 ? 7.921 -1.674 5.835 1.00 91.88 80 LEU A C 1
ATOM 647 O O . LEU A 1 80 ? 8.896 -2.274 5.387 1.00 91.88 80 LEU A O 1
ATOM 651 N N . ASP A 1 81 ? 7.756 -1.524 7.152 1.00 90.31 81 ASP A N 1
ATOM 652 C CA . ASP A 1 81 ? 8.736 -2.004 8.146 1.00 90.31 81 ASP A CA 1
ATOM 653 C C . ASP A 1 81 ? 8.937 -3.529 8.127 1.00 90.31 81 ASP A C 1
ATOM 655 O O . ASP A 1 81 ? 9.972 -4.047 8.543 1.00 90.31 81 ASP A O 1
ATOM 659 N N . CYS A 1 82 ? 7.973 -4.267 7.571 1.00 91.81 82 CYS A N 1
ATOM 660 C CA . CYS A 1 82 ? 8.100 -5.697 7.301 1.00 91.81 82 CYS A CA 1
ATOM 661 C C . CYS A 1 82 ? 8.923 -6.035 6.041 1.00 91.81 82 CYS A C 1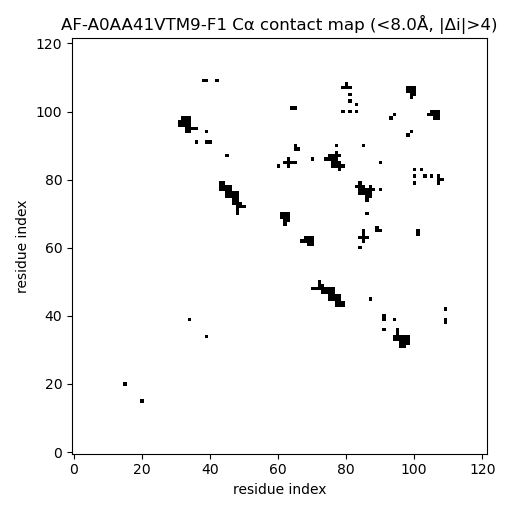
ATOM 663 O O . CYS A 1 82 ? 8.978 -7.208 5.680 1.00 91.81 82 CYS A O 1
ATOM 665 N N . LYS A 1 83 ? 9.558 -5.039 5.402 1.00 90.06 83 LYS A N 1
ATOM 666 C CA . LYS A 1 83 ? 10.398 -5.130 4.191 1.00 90.06 83 LYS A CA 1
ATOM 667 C C . LYS A 1 83 ? 9.673 -5.504 2.894 1.00 90.06 83 LYS A C 1
ATOM 669 O O . LYS A 1 83 ? 10.328 -5.772 1.897 1.00 90.06 83 LYS A O 1
ATOM 674 N N . HIS A 1 84 ? 8.343 -5.522 2.893 1.00 92.44 84 HIS A N 1
ATOM 675 C CA . HIS A 1 84 ? 7.575 -5.713 1.665 1.00 92.44 84 HIS A CA 1
ATOM 676 C C . HIS A 1 84 ? 7.436 -4.397 0.902 1.00 92.44 84 HIS A C 1
ATOM 678 O O . HIS A 1 84 ? 7.206 -3.351 1.515 1.00 92.44 84 HIS A O 1
ATOM 684 N N . GLU A 1 85 ? 7.555 -4.492 -0.419 1.00 93.25 85 GLU A N 1
ATOM 685 C CA . GLU A 1 85 ? 7.647 -3.373 -1.355 1.00 93.25 85 GLU A CA 1
ATOM 686 C C . GLU A 1 85 ? 6.443 -3.363 -2.304 1.00 93.25 85 GLU A C 1
ATOM 688 O O . GLU A 1 85 ? 5.950 -4.419 -2.711 1.00 93.25 85 GLU A O 1
ATOM 693 N N . TYR A 1 86 ? 5.976 -2.161 -2.637 1.00 94.94 86 TYR A N 1
ATOM 694 C CA . TYR A 1 86 ? 4.816 -1.886 -3.488 1.00 94.94 86 TYR A CA 1
ATOM 695 C C . TYR A 1 86 ? 5.036 -0.562 -4.222 1.00 94.94 86 TYR A C 1
ATOM 697 O O . TYR A 1 86 ? 5.845 0.244 -3.769 1.00 94.94 86 TYR A O 1
ATOM 705 N N . HIS A 1 87 ? 4.263 -0.252 -5.264 1.00 95.81 87 HIS A N 1
ATOM 706 C CA . HIS A 1 87 ? 4.173 1.139 -5.720 1.00 95.81 87 HIS A CA 1
ATOM 707 C C . HIS A 1 87 ? 3.675 2.030 -4.577 1.00 95.81 87 HIS A C 1
ATOM 709 O O . HIS A 1 87 ? 2.747 1.645 -3.858 1.00 95.81 87 HIS A O 1
ATOM 715 N N . GLU A 1 88 ? 4.280 3.209 -4.416 1.00 95.25 88 GLU A N 1
ATOM 716 C CA . GLU A 1 88 ? 3.936 4.187 -3.374 1.00 95.25 88 GLU A CA 1
ATOM 717 C C . GLU A 1 88 ? 2.430 4.473 -3.365 1.00 95.25 88 GLU A C 1
ATOM 719 O O . GLU A 1 88 ? 1.788 4.403 -2.314 1.00 95.25 88 GLU A O 1
ATOM 724 N N . ASP A 1 89 ? 1.844 4.704 -4.539 1.00 95.31 89 ASP A N 1
ATOM 725 C CA . ASP A 1 89 ? 0.416 4.984 -4.677 1.00 95.31 89 ASP A CA 1
ATOM 726 C C . ASP A 1 89 ? -0.448 3.784 -4.276 1.00 95.31 89 ASP A C 1
ATOM 728 O O . ASP A 1 89 ? -1.433 3.935 -3.548 1.00 95.31 89 ASP A O 1
ATOM 732 N N . CYS A 1 90 ? -0.057 2.576 -4.692 1.00 96.06 90 CYS A N 1
ATOM 733 C CA . CYS A 1 90 ? -0.790 1.351 -4.385 1.00 96.06 90 CYS A CA 1
ATOM 734 C C . CYS A 1 90 ? -0.830 1.082 -2.880 1.00 96.06 90 CYS A C 1
ATOM 736 O O . CYS A 1 90 ? -1.903 0.836 -2.322 1.00 96.06 90 CYS A O 1
ATOM 738 N N . ILE A 1 91 ? 0.322 1.151 -2.204 1.00 94.69 91 ILE A N 1
ATOM 739 C CA . ILE A 1 91 ? 0.361 0.912 -0.759 1.00 94.69 91 ILE A CA 1
ATOM 740 C C . ILE A 1 91 ? -0.291 2.048 0.023 1.00 94.69 91 ILE A C 1
ATOM 742 O O . ILE A 1 91 ? -0.938 1.786 1.034 1.00 94.69 91 ILE A O 1
ATOM 746 N N . THR A 1 92 ? -0.215 3.287 -0.463 1.00 93.88 92 THR A N 1
ATOM 747 C CA . THR A 1 92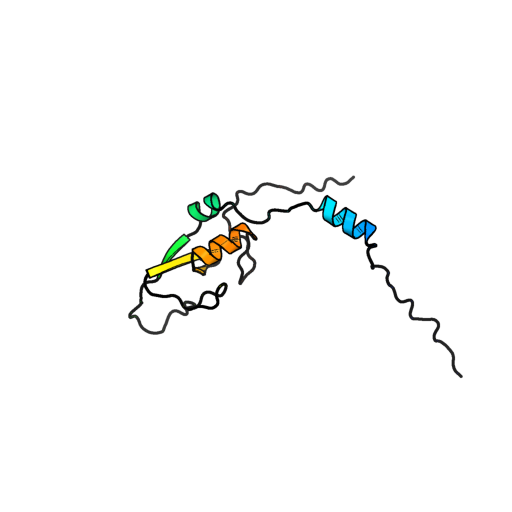 ? -0.902 4.421 0.164 1.00 93.88 92 THR A CA 1
ATOM 748 C C . THR A 1 92 ? -2.415 4.236 0.128 1.00 93.88 92 THR A C 1
ATOM 750 O O . THR A 1 92 ? -3.073 4.346 1.162 1.00 93.88 92 THR A O 1
ATOM 753 N N . GLN A 1 93 ? -2.986 3.886 -1.028 1.00 94.25 93 GLN A N 1
ATOM 754 C CA . GLN A 1 93 ? -4.426 3.625 -1.143 1.00 94.25 93 GLN A CA 1
ATOM 755 C C . GLN A 1 93 ? -4.873 2.456 -0.261 1.00 94.25 93 GLN A C 1
ATOM 757 O O . GLN A 1 93 ? -5.928 2.524 0.373 1.00 94.25 93 GLN A O 1
ATOM 762 N N . TRP A 1 94 ? -4.055 1.407 -0.182 1.00 94.19 94 TRP A N 1
ATOM 763 C CA . TRP A 1 94 ? -4.322 0.267 0.684 1.00 94.19 94 TRP A CA 1
ATOM 764 C C . TRP A 1 94 ? -4.330 0.656 2.168 1.00 94.19 94 TRP A C 1
ATOM 766 O O . TRP A 1 94 ? -5.281 0.334 2.881 1.00 94.19 94 TRP A O 1
ATOM 776 N N . LEU A 1 95 ? -3.313 1.392 2.629 1.00 92.19 95 LEU A N 1
ATOM 777 C CA . LEU A 1 95 ? -3.171 1.786 4.033 1.00 92.19 95 LEU A CA 1
ATOM 778 C C . LEU A 1 95 ? -4.273 2.738 4.508 1.00 92.19 95 LEU A C 1
ATOM 780 O O . LEU A 1 95 ? -4.643 2.683 5.680 1.00 92.19 95 LEU A O 1
ATOM 784 N N . VAL A 1 96 ? -4.855 3.540 3.609 1.00 91.12 96 VAL A N 1
ATOM 785 C CA . VAL A 1 96 ? -6.039 4.370 3.908 1.00 91.12 96 VAL A CA 1
ATOM 786 C C . VAL A 1 96 ? -7.255 3.520 4.278 1.00 91.12 96 VAL A C 1
ATOM 788 O O . VAL A 1 96 ? -8.089 3.935 5.081 1.00 91.12 96 VAL A O 1
ATOM 791 N N . GLN A 1 97 ? -7.366 2.314 3.721 1.00 88.88 97 GLN A N 1
ATOM 792 C CA . GLN A 1 97 ? -8.459 1.393 4.032 1.00 88.88 97 GLN A CA 1
ATOM 793 C C . GLN A 1 97 ? -8.107 0.455 5.188 1.00 88.88 97 GLN A C 1
ATOM 795 O O . GLN A 1 97 ? -8.954 0.159 6.032 1.00 88.88 97 GLN A O 1
ATOM 800 N N . LYS A 1 98 ? -6.865 -0.040 5.218 1.00 88.88 98 LYS A N 1
ATOM 801 C CA . LYS A 1 98 ? -6.407 -1.058 6.162 1.00 88.88 98 LYS A CA 1
ATOM 802 C C . LYS A 1 98 ? -4.955 -0.823 6.555 1.00 88.88 98 LYS A C 1
ATOM 804 O O . LYS A 1 98 ? -4.061 -0.983 5.732 1.00 88.88 98 LYS A O 1
ATOM 809 N N . ASN A 1 99 ? -4.696 -0.585 7.838 1.00 89.38 99 ASN A N 1
ATOM 810 C CA . ASN A 1 99 ? -3.339 -0.468 8.371 1.00 89.38 99 ASN A CA 1
ATOM 811 C C . ASN A 1 99 ? -2.621 -1.836 8.519 1.00 89.38 99 ASN A C 1
ATOM 813 O O . ASN A 1 99 ? -2.145 -2.184 9.597 1.00 89.38 99 ASN A O 1
ATOM 817 N N . VAL A 1 100 ? -2.579 -2.666 7.471 1.00 91.56 100 VAL A N 1
ATOM 818 C CA . VAL A 1 100 ? -1.898 -3.976 7.489 1.00 91.56 100 VAL A CA 1
ATOM 819 C C . VAL A 1 100 ? -1.198 -4.262 6.168 1.00 91.56 100 VAL A C 1
ATOM 821 O O . VAL A 1 100 ? -1.701 -3.924 5.102 1.00 91.56 100 VAL A O 1
ATOM 824 N N . CYS A 1 101 ? -0.062 -4.954 6.226 1.00 92.69 101 CYS A N 1
ATOM 825 C CA . CYS A 1 101 ? 0.648 -5.424 5.040 1.00 92.69 101 CYS A CA 1
ATOM 826 C C . CYS A 1 101 ? -0.188 -6.452 4.240 1.00 92.69 101 CYS A C 1
ATOM 828 O O . CYS A 1 101 ? -0.603 -7.455 4.830 1.00 92.69 101 CYS A O 1
ATOM 830 N N . PRO A 1 102 ? -0.374 -6.282 2.914 1.00 92.19 102 PRO A N 1
ATOM 831 C CA . PRO A 1 102 ? -1.051 -7.262 2.055 1.00 92.19 102 PRO A CA 1
ATOM 832 C C . PRO A 1 102 ? -0.453 -8.676 2.098 1.00 92.19 102 PRO A C 1
ATOM 834 O O . PRO A 1 102 ? -1.189 -9.656 2.016 1.00 92.19 102 PRO A O 1
ATOM 837 N N . ILE A 1 103 ? 0.870 -8.789 2.260 1.00 91.44 103 ILE A N 1
ATOM 838 C CA . ILE A 1 103 ? 1.582 -10.074 2.197 1.00 91.44 103 ILE A CA 1
ATOM 839 C C . ILE A 1 103 ? 1.597 -10.783 3.556 1.00 91.44 103 ILE A C 1
ATOM 841 O O . ILE A 1 103 ? 1.202 -11.940 3.661 1.00 91.44 103 ILE A O 1
ATOM 845 N N . CYS A 1 104 ? 2.042 -10.103 4.617 1.00 92.88 104 CYS A N 1
ATOM 846 C CA . CYS A 1 104 ? 2.272 -10.743 5.921 1.00 92.88 104 CYS A CA 1
ATOM 847 C C . CYS A 1 104 ? 1.281 -10.338 7.017 1.00 92.88 104 CYS A C 1
ATOM 849 O O . CYS A 1 104 ? 1.403 -10.810 8.146 1.00 92.88 104 CYS A O 1
ATOM 851 N N . ARG A 1 105 ? 0.323 -9.450 6.714 1.00 90.69 105 ARG A N 1
ATOM 852 C CA . ARG A 1 105 ? -0.718 -8.952 7.635 1.00 90.69 105 ARG A CA 1
ATOM 853 C C . ARG A 1 105 ? -0.209 -8.250 8.900 1.00 90.69 105 ARG A C 1
ATOM 855 O O . ARG A 1 105 ? -1.004 -7.927 9.776 1.00 90.69 105 ARG A O 1
ATOM 862 N N . ARG A 1 106 ? 1.094 -7.966 8.998 1.00 90.25 106 ARG A N 1
ATOM 863 C CA . ARG A 1 106 ? 1.659 -7.153 10.080 1.00 90.25 106 ARG A CA 1
ATOM 864 C C . ARG A 1 106 ? 1.179 -5.707 9.940 1.00 90.25 106 ARG A C 1
ATOM 866 O O . ARG A 1 106 ? 1.184 -5.175 8.828 1.00 90.25 106 ARG A O 1
ATOM 873 N N . GLN A 1 107 ? 0.761 -5.099 11.049 1.00 87.75 107 GLN A N 1
ATOM 874 C CA . GLN A 1 107 ? 0.401 -3.681 11.090 1.00 87.75 107 GLN A CA 1
ATOM 875 C C . GLN A 1 107 ? 1.615 -2.817 10.760 1.00 87.75 107 GLN A C 1
ATOM 877 O O . GLN A 1 107 ? 2.746 -3.183 11.093 1.00 87.75 107 GLN A O 1
ATOM 882 N N . SER A 1 108 ? 1.393 -1.687 10.090 1.00 80.00 108 SER A N 1
ATOM 883 C CA . SER A 1 108 ? 2.467 -0.712 9.934 1.00 80.00 108 SER A CA 1
ATOM 884 C C . SER A 1 108 ? 2.654 0.016 11.268 1.00 80.00 108 SER A C 1
ATOM 886 O O . SER A 1 108 ? 1.676 0.419 11.900 1.00 80.00 108 SER A O 1
ATOM 888 N N . SER A 1 109 ? 3.897 0.170 11.723 1.00 72.19 109 SER A N 1
ATOM 889 C CA . SER A 1 109 ? 4.245 0.816 13.003 1.00 72.19 109 SER A CA 1
ATOM 890 C C . SER A 1 109 ? 4.008 2.336 13.016 1.00 72.19 109 SER A C 1
ATOM 892 O O . SER A 1 109 ? 4.547 3.049 13.854 1.00 72.19 109 SER A O 1
ATOM 894 N N . MET A 1 110 ? 3.211 2.853 12.081 1.00 68.69 110 MET A N 1
ATOM 895 C CA . MET A 1 110 ? 2.979 4.282 11.857 1.00 68.69 110 MET A CA 1
ATOM 896 C C . MET A 1 110 ? 1.983 4.896 12.853 1.00 68.69 110 MET A C 1
ATOM 898 O O . MET A 1 110 ? 1.754 6.101 12.824 1.00 68.69 110 MET A O 1
ATOM 902 N N . THR A 1 111 ? 1.375 4.088 13.725 1.00 52.19 111 THR A N 1
ATOM 903 C CA . THR A 1 111 ? 0.444 4.537 14.768 1.00 52.19 111 THR A CA 1
ATOM 904 C C . THR A 1 111 ? 1.111 4.486 16.133 1.00 52.19 111 THR A C 1
ATOM 906 O O . THR A 1 111 ? 1.570 3.423 16.549 1.00 52.19 111 THR A O 1
ATOM 909 N N . MET A 1 112 ? 1.108 5.610 16.852 1.00 46.66 112 MET A N 1
ATOM 910 C CA . MET A 1 112 ? 1.319 5.614 18.299 1.00 46.66 112 MET A CA 1
ATOM 911 C C . MET A 1 112 ? 0.216 4.779 18.966 1.00 46.66 112 MET A C 1
ATOM 913 O O . MET A 1 112 ? -0.953 4.855 18.589 1.00 46.66 112 MET A O 1
ATOM 917 N N . GLU A 1 113 ? 0.619 3.918 19.896 1.00 51.41 113 GLU A N 1
ATOM 918 C CA . GLU A 1 113 ? -0.246 2.972 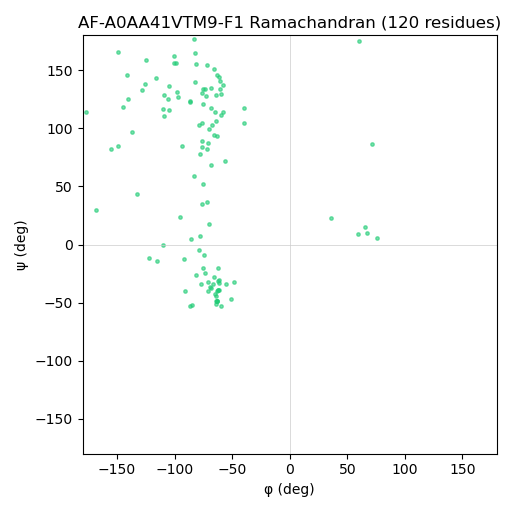20.596 1.00 51.41 113 GLU A CA 1
ATOM 919 C C . GLU A 1 113 ? -1.239 3.698 21.509 1.00 51.41 113 GLU A C 1
ATOM 921 O O . GLU A 1 113 ? -0.896 4.079 22.623 1.00 51.41 113 GLU A O 1
ATOM 926 N N . GLU A 1 114 ? -2.499 3.809 21.096 1.00 50.28 114 GLU A N 1
ATOM 927 C CA . GLU A 1 114 ? -3.601 4.101 22.014 1.00 50.28 114 GLU A CA 1
ATOM 928 C C . GLU A 1 114 ? -4.800 3.212 21.671 1.00 50.28 114 GLU A C 1
ATOM 930 O O . GLU A 1 114 ? -5.564 3.486 20.751 1.00 50.28 114 GLU A O 1
ATOM 935 N N . ASN A 1 115 ? -4.943 2.088 22.380 1.00 38.97 115 ASN A N 1
ATOM 936 C CA . ASN A 1 115 ? -5.961 1.973 23.429 1.00 38.97 115 ASN A CA 1
ATOM 937 C C . ASN A 1 115 ? -5.848 0.603 24.126 1.00 38.97 115 ASN A C 1
ATOM 939 O O . ASN A 1 115 ? -6.111 -0.448 23.530 1.00 38.97 115 ASN A O 1
ATOM 943 N N . LYS A 1 116 ? -5.478 0.617 25.412 1.00 46.16 116 LYS A N 1
ATOM 944 C CA . LYS A 1 116 ? -5.644 -0.529 26.308 1.00 46.16 116 LYS A CA 1
ATOM 945 C C . LYS A 1 116 ? -7.135 -0.844 26.366 1.00 46.16 116 LYS A C 1
ATOM 947 O O . LYS A 1 116 ? -7.907 -0.095 26.953 1.00 46.16 116 LYS A O 1
ATOM 952 N N . ARG A 1 117 ? -7.550 -1.978 25.804 1.00 48.28 117 ARG A N 1
ATOM 953 C CA . ARG A 1 117 ? -8.832 -2.578 26.181 1.00 48.28 117 ARG A CA 1
ATOM 954 C C . ARG A 1 117 ? -8.666 -3.141 27.590 1.00 48.28 117 ARG A C 1
ATOM 956 O O . ARG A 1 117 ? -8.365 -4.317 27.764 1.00 48.28 117 ARG A O 1
ATOM 963 N N . GLU A 1 118 ? -8.804 -2.275 28.588 1.00 45.94 118 GLU A N 1
ATOM 964 C CA . GLU A 1 118 ? -9.136 -2.689 29.945 1.00 45.94 118 GLU A CA 1
ATOM 965 C C . GLU A 1 118 ? -10.529 -3.323 29.892 1.00 45.94 118 GLU A C 1
ATOM 967 O O . GLU A 1 118 ? -11.553 -2.647 29.950 1.00 45.94 118 GLU A O 1
ATOM 972 N N . VAL A 1 119 ? -10.577 -4.646 29.734 1.00 55.81 119 VAL A N 1
ATOM 973 C CA . VAL A 1 119 ? -11.770 -5.417 30.082 1.00 55.81 119 VAL A CA 1
ATOM 974 C C . VAL A 1 119 ? -11.768 -5.524 31.601 1.00 55.81 119 VAL A C 1
ATOM 976 O O . VAL A 1 119 ? -11.263 -6.488 32.165 1.00 55.81 119 VAL A O 1
ATOM 979 N N . ASN A 1 120 ? -12.289 -4.497 32.271 1.00 46.72 120 ASN A N 1
ATOM 980 C CA . ASN A 1 120 ? -12.733 -4.638 33.649 1.00 46.72 120 ASN A CA 1
ATOM 981 C C . ASN A 1 120 ? -14.233 -4.956 33.611 1.00 46.72 120 ASN A C 1
ATOM 983 O O . ASN A 1 120 ? -15.082 -4.065 33.619 1.00 46.72 120 ASN A O 1
ATOM 987 N N . GLY A 1 121 ? -14.534 -6.244 33.440 1.00 49.38 121 GLY A N 1
ATOM 988 C CA . GLY A 1 121 ? -15.880 -6.805 33.461 1.00 49.38 121 GLY A CA 1
ATOM 989 C C . GLY A 1 121 ? -16.089 -7.549 34.773 1.00 49.38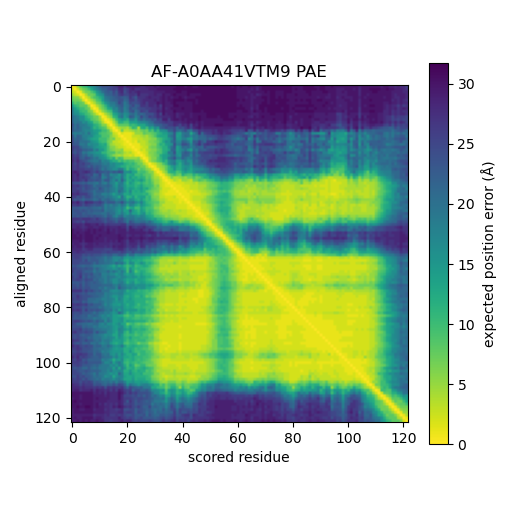 121 GLY A C 1
ATOM 990 O O . GLY A 1 121 ? -15.373 -8.502 35.060 1.00 49.38 121 GLY A O 1
ATOM 991 N N . ARG A 1 122 ? -17.027 -7.022 35.550 1.00 45.19 122 ARG A N 1
ATOM 992 C CA . ARG A 1 122 ? -17.450 -7.388 36.901 1.00 45.19 122 ARG A CA 1
ATOM 993 C C . ARG A 1 122 ? -18.101 -8.767 36.991 1.00 45.19 122 ARG A C 1
ATOM 995 O O . ARG A 1 122 ? -18.745 -9.160 35.995 1.00 45.19 122 ARG A O 1
#

Foldseek 3Di:
DDDDPPDDPPCPVPPCDVVNVVVCVVVVPPPQQADDLVLCVVPWDKDFDAPPPDDDDDPDPQAAPQVRHGHDGRFIWTAAPVRDIHGSVRVSVVRSRHQADPPPRDGGPSDDDDDPPPPPDD

Radius of gyration: 23.51 Å; Cα contacts (8 Å, |Δi|>4): 117; chains: 1; bounding box: 60×66×51 Å

Secondary structure (DSSP, 8-state):
------------TT---HHHHHHHHHHH-----S--HHHHHHH-EEEE-------S------B-TTT-PBPPTT-EEEE-TT--EEEHHHHHHHHHH-SB-TTT-PBPTTS-----------

Solvent-accessible surface area (backbone atoms only — not comparable to full-atom values): 8025 Å² total; per-residue (Å²): 136,84,80,84,88,89,76,74,78,77,78,68,85,74,70,72,46,70,67,59,50,49,51,45,56,68,71,62,51,89,72,76,60,26,44,56,71,67,60,46,69,75,63,54,46,70,44,67,40,67,83,71,94,65,84,96,75,76,93,68,80,62,48,21,82,83,84,69,42,69,72,47,80,67,36,49,31,26,37,49,94,87,70,51,63,26,42,35,68,58,50,49,59,45,27,48,62,34,46,46,40,92,86,79,60,49,62,61,87,79,60,83,92,80,77,85,82,78,81,84,78,131

pLDDT: mean 75.19, std 18.21, range [38.97, 96.06]

Nearest PDB structures (foldseek):
  6w9a-assembly2_D  TM=8.889E-01  e=5.199E-07  Homo sapiens
  4v3k-assembly1_F  TM=8.964E-01  e=2.251E-06  Homo sapiens
  6w9d-assembly3_H  TM=9.206E-01  e=6.988E-06  Homo sapiens
  4v3k-assembly2_C  TM=8.357E-01  e=3.589E-06  Homo sapiens
  2l0b-assembly1_A  TM=8.481E-01  e=4.685E-06  Homo sapiens

Organism: Papaver nudicaule (NCBI:txid74823)

Mean predicted aligned error: 14.61 Å

Sequence (122 aa):
MLRHFSYLTLDLQDDMRYEELMELLERIGKVQIGLSKETISSHLKTTVHAPTFVDSSEKRTEICTICQDKYENKDKIGSLDCKHEYHEDCITQWLVQKNVCPICRRQSSMTMEENKREVNGR